Protein AF-A0A1I3TEH0-F1 (afdb_monomer_lite)

Structure (mmCIF, N/CA/C/O backbone):
data_AF-A0A1I3TEH0-F1
#
_entry.id   AF-A0A1I3TEH0-F1
#
loop_
_atom_site.group_PDB
_atom_site.id
_atom_site.type_symbol
_atom_site.label_atom_id
_atom_site.label_alt_id
_atom_site.label_comp_id
_atom_site.label_asym_id
_atom_site.label_entity_id
_atom_site.label_seq_id
_atom_site.pdbx_PDB_ins_code
_atom_site.Cartn_x
_atom_site.Cartn_y
_atom_site.Cartn_z
_atom_site.occupancy
_atom_site.B_iso_or_equiv
_atom_site.auth_seq_id
_atom_site.auth_comp_id
_atom_site.auth_asym_id
_atom_site.auth_atom_id
_atom_site.pdbx_PDB_model_num
ATOM 1 N N . MET A 1 1 ? -21.142 -1.331 19.825 1.00 76.50 1 MET A N 1
ATOM 2 C CA . MET A 1 1 ? -21.022 -0.762 18.460 1.00 76.50 1 MET A CA 1
ATOM 3 C C . MET A 1 1 ? -19.577 -0.412 18.089 1.00 76.50 1 MET A C 1
ATOM 5 O O . MET A 1 1 ? -19.101 -0.869 17.059 1.00 76.50 1 MET A O 1
ATOM 9 N N . MET A 1 2 ? -18.837 0.306 18.943 1.00 85.62 2 MET A N 1
ATOM 10 C CA . MET A 1 2 ? -17.462 0.753 18.649 1.00 85.62 2 MET A CA 1
ATOM 11 C C . MET A 1 2 ? -16.431 -0.382 18.457 1.00 85.62 2 MET A C 1
ATOM 13 O O . MET A 1 2 ? -15.527 -0.249 17.635 1.00 85.62 2 MET A O 1
ATOM 17 N N . ARG A 1 3 ? -16.598 -1.542 19.117 1.00 86.81 3 ARG A N 1
ATOM 18 C CA . ARG A 1 3 ? -15.742 -2.730 18.887 1.00 86.81 3 ARG A CA 1
ATOM 19 C C . ARG A 1 3 ? -15.887 -3.314 17.478 1.00 86.81 3 ARG A C 1
ATOM 21 O O . ARG A 1 3 ? -14.888 -3.690 16.875 1.00 86.81 3 ARG A O 1
ATOM 28 N N . VAL A 1 4 ? -17.114 -3.355 16.951 1.00 91.50 4 VAL A N 1
ATOM 29 C CA . VAL A 1 4 ? -17.398 -3.842 15.590 1.00 91.50 4 VAL A CA 1
ATOM 30 C C . VAL A 1 4 ? -16.776 -2.899 14.565 1.00 91.50 4 VAL A C 1
ATOM 32 O O . VAL A 1 4 ? -16.064 -3.357 13.681 1.00 91.50 4 VAL A O 1
ATOM 35 N N . LEU A 1 5 ? -16.952 -1.585 14.744 1.00 91.38 5 LEU A N 1
ATOM 36 C CA . LEU A 1 5 ? -16.335 -0.574 13.883 1.00 91.38 5 LEU A CA 1
ATOM 37 C C . LEU A 1 5 ? -14.804 -0.702 13.849 1.00 91.38 5 LEU A C 1
ATOM 39 O O . LEU A 1 5 ? -14.214 -0.697 12.775 1.00 91.38 5 LEU A O 1
ATOM 43 N N . SER A 1 6 ? -14.160 -0.867 15.007 1.00 91.88 6 SER A N 1
ATOM 44 C CA . SER A 1 6 ? -12.708 -1.070 15.085 1.00 91.88 6 SER A CA 1
ATOM 45 C C . SER A 1 6 ? -12.252 -2.319 14.319 1.00 91.88 6 SER A C 1
ATOM 47 O O . SER A 1 6 ? -11.301 -2.247 13.543 1.00 91.88 6 SER A O 1
ATOM 49 N N . ASN A 1 7 ? -12.962 -3.443 14.466 1.00 94.06 7 ASN A N 1
ATOM 50 C CA . ASN A 1 7 ? -12.653 -4.669 13.725 1.00 94.06 7 ASN A CA 1
ATOM 51 C C . ASN A 1 7 ? -12.812 -4.480 12.211 1.00 94.06 7 ASN A C 1
ATOM 53 O O . ASN A 1 7 ? -11.966 -4.950 11.456 1.00 94.06 7 ASN A O 1
ATOM 57 N N . VAL A 1 8 ? -13.856 -3.767 11.773 1.00 95.19 8 VAL A N 1
ATOM 58 C CA . VAL A 1 8 ? -14.067 -3.438 10.356 1.00 95.19 8 VAL A CA 1
ATOM 59 C C . VAL A 1 8 ? -12.918 -2.582 9.821 1.00 95.19 8 VAL A C 1
ATOM 61 O O . VAL A 1 8 ? -12.390 -2.883 8.757 1.00 95.19 8 VAL A O 1
ATOM 64 N N . LEU A 1 9 ? -12.468 -1.569 10.567 1.00 94.38 9 LEU A N 1
ATOM 65 C CA . LEU A 1 9 ? -11.341 -0.720 10.161 1.00 94.38 9 LEU A CA 1
ATOM 66 C C . LEU A 1 9 ? -10.035 -1.514 10.026 1.00 94.38 9 LEU A C 1
ATOM 68 O O . LEU A 1 9 ? -9.302 -1.324 9.058 1.00 94.38 9 LEU A O 1
ATOM 72 N N . PHE A 1 10 ? -9.765 -2.445 10.943 1.00 95.56 10 PHE A N 1
ATOM 73 C CA . PHE A 1 10 ? -8.602 -3.329 10.833 1.00 95.56 10 PHE A CA 1
ATOM 74 C C . PHE A 1 10 ? -8.715 -4.311 9.662 1.00 95.56 10 PHE A C 1
ATOM 76 O O . PHE A 1 10 ? -7.731 -4.523 8.955 1.00 95.56 10 PHE A O 1
ATOM 83 N N . ALA A 1 11 ? -9.902 -4.869 9.417 1.00 96.75 11 ALA A N 1
ATOM 84 C CA . ALA A 1 11 ? -10.141 -5.735 8.267 1.00 96.75 11 ALA A CA 1
ATOM 85 C C . ALA A 1 11 ? -9.943 -4.982 6.941 1.00 96.75 11 ALA A C 1
ATOM 87 O O . ALA A 1 11 ? -9.294 -5.498 6.035 1.00 96.75 11 ALA A O 1
ATOM 88 N N . LEU A 1 12 ? -10.425 -3.738 6.849 1.00 96.19 12 LEU A N 1
ATOM 89 C CA . LEU A 1 12 ? -10.207 -2.872 5.689 1.00 96.19 12 LEU A CA 1
ATOM 90 C C . LEU A 1 12 ? -8.725 -2.531 5.500 1.00 96.19 12 LEU A C 1
ATOM 92 O O . LEU A 1 12 ? -8.242 -2.550 4.370 1.00 96.19 12 LEU A O 1
ATOM 96 N N . ALA A 1 13 ? -7.986 -2.266 6.582 1.00 95.94 13 ALA A N 1
ATOM 97 C CA . ALA A 1 13 ? -6.545 -2.020 6.513 1.00 95.94 13 ALA A CA 1
ATOM 98 C C . ALA A 1 13 ? -5.794 -3.244 5.962 1.00 95.94 13 ALA A C 1
ATOM 100 O O . ALA A 1 13 ? -4.966 -3.110 5.062 1.00 95.94 13 ALA A O 1
ATOM 101 N N . ALA A 1 14 ? -6.128 -4.441 6.455 1.00 96.38 14 ALA A N 1
ATOM 102 C CA . ALA A 1 14 ? -5.544 -5.690 5.978 1.00 96.38 14 ALA A CA 1
ATOM 103 C C . ALA A 1 14 ? -5.885 -5.954 4.504 1.00 96.38 14 ALA A C 1
ATOM 105 O O . ALA A 1 14 ? -4.987 -6.239 3.714 1.00 96.38 14 ALA A O 1
ATOM 106 N N . LEU A 1 15 ? -7.155 -5.794 4.116 1.00 96.94 15 LEU A N 1
ATOM 107 C CA . LEU A 1 15 ? -7.597 -5.960 2.730 1.00 96.94 15 LEU A CA 1
ATOM 108 C C . LEU A 1 15 ? -6.868 -4.991 1.793 1.00 96.94 15 LEU A C 1
ATOM 110 O O . LEU A 1 15 ? -6.370 -5.406 0.752 1.00 96.94 15 LEU A O 1
ATOM 114 N N . THR A 1 16 ? -6.741 -3.724 2.193 1.00 95.75 16 THR A N 1
ATOM 115 C CA . THR A 1 16 ? -6.019 -2.702 1.421 1.00 95.75 16 THR A CA 1
ATOM 116 C C . THR A 1 16 ? -4.553 -3.089 1.231 1.00 95.75 16 THR A C 1
ATOM 118 O O . THR A 1 16 ? -4.039 -2.998 0.120 1.00 95.75 16 THR A O 1
ATOM 121 N N . GLY A 1 17 ? -3.891 -3.581 2.285 1.00 94.56 17 GLY A N 1
ATOM 122 C CA . GLY A 1 17 ? -2.511 -4.066 2.205 1.00 94.56 17 GLY A CA 1
ATOM 123 C C . GLY A 1 17 ? -2.346 -5.255 1.262 1.00 94.56 17 GLY A C 1
ATOM 124 O O . GLY A 1 17 ? -1.456 -5.246 0.415 1.00 94.56 17 GLY A O 1
ATOM 125 N N . VAL A 1 18 ? -3.234 -6.248 1.352 1.00 96.69 18 VAL A N 1
ATOM 126 C CA . VAL A 1 18 ? -3.220 -7.409 0.450 1.00 96.69 18 VAL A CA 1
ATOM 127 C C . VAL A 1 18 ? -3.444 -6.974 -0.997 1.00 96.69 18 VAL A C 1
ATOM 129 O O . VAL A 1 18 ? -2.675 -7.361 -1.874 1.00 96.69 18 VAL A O 1
ATOM 132 N N . CYS A 1 19 ? -4.445 -6.130 -1.258 1.00 95.25 19 CYS A N 1
ATOM 133 C CA . CYS A 1 19 ? -4.712 -5.612 -2.597 1.00 95.25 19 CYS A CA 1
ATOM 134 C C . CYS A 1 19 ? -3.521 -4.826 -3.154 1.00 95.25 19 CYS A C 1
ATOM 136 O O . CYS A 1 19 ? -3.154 -5.043 -4.303 1.00 95.25 19 CYS A O 1
ATOM 138 N N . ALA A 1 20 ? -2.884 -3.968 -2.354 1.00 93.38 20 ALA A N 1
ATOM 139 C CA . ALA A 1 20 ? -1.715 -3.207 -2.789 1.00 93.38 20 ALA A CA 1
ATOM 140 C C . ALA A 1 20 ? -0.548 -4.125 -3.185 1.00 93.38 20 ALA A C 1
ATOM 142 O O . ALA A 1 20 ? 0.045 -3.934 -4.244 1.00 93.38 20 ALA A O 1
ATOM 143 N N . ILE A 1 21 ? -0.267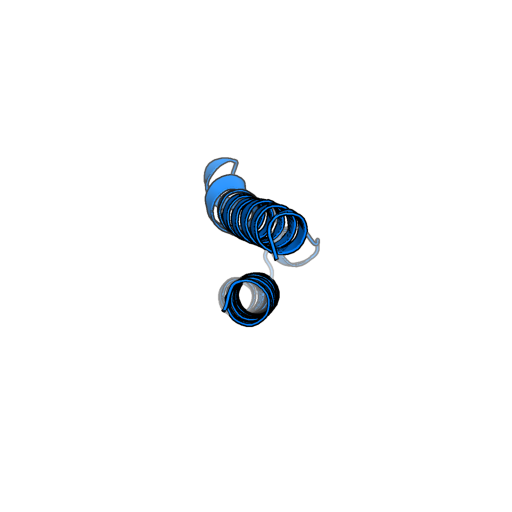 -5.164 -2.389 1.00 91.19 21 ILE A N 1
ATOM 144 C CA . ILE A 1 21 ? 0.781 -6.152 -2.692 1.00 91.19 21 ILE A CA 1
ATOM 145 C C . ILE A 1 21 ? 0.460 -6.918 -3.978 1.00 91.19 21 ILE A C 1
ATOM 147 O O . ILE A 1 21 ? 1.338 -7.089 -4.822 1.00 91.19 21 ILE A O 1
ATOM 151 N N . LEU A 1 22 ? -0.786 -7.369 -4.149 1.00 93.06 22 LEU A N 1
ATOM 152 C CA . LEU A 1 22 ? -1.202 -8.113 -5.340 1.00 93.06 22 LEU A CA 1
ATOM 153 C C . LEU A 1 22 ? -1.161 -7.248 -6.601 1.00 93.06 22 LEU A C 1
ATOM 155 O O . LEU A 1 22 ? -0.671 -7.704 -7.629 1.00 93.06 22 LEU A O 1
ATOM 159 N N . VAL A 1 23 ? -1.637 -6.003 -6.522 1.00 90.69 23 VAL A N 1
ATOM 160 C CA . VAL A 1 23 ? -1.594 -5.050 -7.639 1.00 90.69 23 VAL A CA 1
ATOM 161 C C . VAL A 1 23 ? -0.152 -4.726 -8.002 1.00 90.69 23 VAL A C 1
ATOM 163 O O . VAL A 1 23 ? 0.199 -4.796 -9.175 1.00 90.69 23 VAL A O 1
ATOM 166 N N . TYR A 1 24 ? 0.698 -4.442 -7.013 1.00 85.75 24 TYR A N 1
ATOM 167 C CA . TYR A 1 24 ? 2.125 -4.241 -7.239 1.00 85.75 24 TYR A CA 1
ATOM 168 C C . TYR A 1 24 ? 2.735 -5.465 -7.931 1.00 85.75 24 TYR A C 1
ATOM 170 O O . TYR A 1 24 ? 3.316 -5.332 -9.001 1.00 85.75 24 TYR A O 1
ATOM 178 N N . GLY A 1 25 ? 2.503 -6.664 -7.386 1.00 85.50 25 GLY A N 1
ATOM 179 C CA . GLY A 1 25 ? 2.932 -7.943 -7.953 1.00 85.50 25 GLY A CA 1
ATOM 180 C C . GLY A 1 25 ? 2.508 -8.142 -9.414 1.00 85.50 25 GLY A C 1
ATOM 181 O O . GLY A 1 25 ? 3.308 -8.518 -10.271 1.00 85.50 25 GLY A O 1
ATOM 182 N N . TYR A 1 26 ? 1.244 -7.856 -9.710 1.00 87.44 26 TYR A N 1
ATOM 183 C CA . TYR A 1 26 ? 0.686 -7.955 -11.053 1.00 87.44 26 TYR A CA 1
ATOM 184 C C . TYR A 1 26 ? 1.334 -6.961 -12.020 1.00 87.44 26 TYR A C 1
ATOM 186 O O . TYR A 1 26 ? 1.695 -7.342 -13.132 1.00 87.44 26 TYR A O 1
ATOM 194 N N . LEU A 1 27 ? 1.536 -5.711 -11.595 1.00 84.44 27 LEU A N 1
ATOM 195 C CA . LEU A 1 27 ? 2.188 -4.694 -12.416 1.00 84.44 27 LEU A CA 1
ATOM 196 C C . LEU A 1 27 ? 3.648 -5.054 -12.721 1.00 84.44 27 LEU A C 1
ATOM 198 O O . LEU A 1 27 ? 4.066 -4.822 -13.855 1.00 84.44 27 LEU A O 1
ATOM 202 N N . VAL A 1 28 ? 4.384 -5.694 -11.790 1.00 79.19 28 VAL A N 1
ATOM 203 C CA . VAL A 1 28 ? 5.726 -6.243 -12.106 1.00 79.19 28 VAL A CA 1
ATOM 204 C C . VAL A 1 28 ? 5.622 -7.201 -13.275 1.00 79.19 28 VAL A C 1
ATOM 206 O O . VAL A 1 28 ? 6.353 -7.087 -14.255 1.00 79.19 28 VAL A O 1
ATOM 209 N N . GLN A 1 29 ? 4.738 -8.194 -13.136 1.00 81.12 29 GLN A N 1
ATOM 210 C CA . GLN A 1 29 ? 4.694 -9.310 -14.065 1.00 81.12 29 GLN A CA 1
ATOM 211 C C . GLN A 1 29 ? 4.232 -8.843 -15.433 1.00 81.12 29 GLN A C 1
ATOM 213 O O . GLN A 1 29 ? 4.774 -9.281 -16.442 1.00 81.12 29 GLN A O 1
ATOM 218 N N . LEU A 1 30 ? 3.285 -7.907 -15.460 1.00 82.75 30 LEU A N 1
ATOM 219 C CA . LEU A 1 30 ? 2.830 -7.280 -16.683 1.00 82.75 30 LEU A CA 1
ATOM 220 C C . LEU A 1 30 ? 3.980 -6.526 -17.366 1.00 82.75 30 LEU A C 1
ATOM 222 O O . LEU A 1 30 ? 4.282 -6.807 -18.523 1.00 82.75 30 LEU A O 1
ATOM 226 N N . ALA A 1 31 ? 4.665 -5.626 -16.654 1.00 76.44 31 ALA A N 1
ATOM 227 C C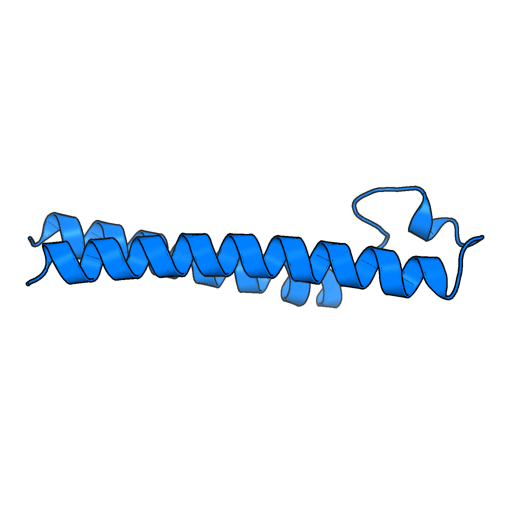A . ALA A 1 31 ? 5.763 -4.835 -17.212 1.00 76.44 31 ALA A CA 1
ATOM 228 C C . ALA A 1 31 ? 6.917 -5.715 -17.724 1.00 76.44 31 ALA A C 1
ATOM 230 O O . ALA A 1 31 ? 7.404 -5.522 -18.839 1.00 76.44 31 ALA A O 1
ATOM 231 N N . CYS A 1 32 ? 7.310 -6.728 -16.952 1.00 75.81 32 CYS A N 1
ATOM 232 C CA . CYS A 1 32 ? 8.396 -7.632 -17.321 1.00 75.81 32 CYS A CA 1
ATOM 233 C C . CYS A 1 32 ? 8.006 -8.669 -18.373 1.00 75.81 32 CYS A C 1
ATOM 235 O O . CYS A 1 32 ? 8.867 -9.124 -19.121 1.00 75.81 32 CYS A O 1
ATOM 237 N N . GLY A 1 33 ? 6.719 -8.994 -18.498 1.00 77.31 33 GLY A N 1
ATOM 238 C CA . GLY A 1 33 ? 6.202 -9.764 -19.625 1.00 77.31 33 GLY A CA 1
ATOM 239 C C . GLY A 1 33 ? 6.322 -9.006 -20.950 1.00 77.31 33 GLY A C 1
ATOM 240 O O . GLY A 1 33 ? 6.645 -9.613 -21.969 1.00 77.31 33 GLY A O 1
ATOM 241 N N . TYR A 1 34 ? 6.124 -7.682 -20.941 1.00 75.06 34 TYR A N 1
ATOM 242 C CA . TYR A 1 34 ? 6.291 -6.843 -22.134 1.00 75.06 34 TYR A CA 1
ATOM 243 C C . TYR A 1 34 ? 7.761 -6.568 -22.493 1.00 75.06 34 TYR A C 1
ATOM 245 O O . TYR A 1 34 ? 8.071 -6.415 -23.673 1.00 75.06 34 TYR A O 1
ATOM 253 N N . ALA A 1 35 ? 8.669 -6.514 -21.512 1.00 70.62 35 ALA A N 1
ATOM 254 C CA . ALA A 1 35 ? 10.088 -6.216 -21.731 1.00 70.62 35 ALA A CA 1
ATOM 255 C C . ALA A 1 35 ? 11.023 -7.155 -20.932 1.00 70.62 35 ALA A C 1
ATOM 257 O O . ALA A 1 35 ? 11.720 -6.710 -20.018 1.00 70.62 35 ALA A O 1
ATOM 258 N N . PRO A 1 36 ? 11.100 -8.451 -21.288 1.00 66.75 36 PRO A N 1
ATOM 259 C CA . PRO A 1 36 ? 11.780 -9.474 -20.482 1.00 66.75 36 PRO A CA 1
ATOM 260 C C . PRO A 1 36 ? 13.306 -9.307 -20.374 1.00 66.75 36 PRO A C 1
ATOM 262 O O . PRO A 1 36 ? 13.922 -9.893 -19.490 1.00 66.75 36 PRO A O 1
ATOM 265 N N . GLY A 1 37 ? 13.928 -8.517 -21.257 1.00 64.38 37 GLY A N 1
ATOM 266 C CA . GLY A 1 37 ? 15.366 -8.219 -21.234 1.00 64.38 37 GLY A CA 1
ATOM 267 C C . GLY A 1 37 ? 15.739 -6.903 -20.542 1.00 64.38 37 GLY A C 1
ATOM 268 O O . GLY A 1 37 ? 16.914 -6.543 -20.530 1.00 64.38 37 GLY A O 1
ATOM 269 N N . ALA A 1 38 ? 14.767 -6.154 -20.012 1.00 65.56 38 ALA A N 1
ATOM 270 C CA . ALA A 1 38 ? 15.045 -4.886 -19.349 1.00 65.56 38 ALA A CA 1
ATOM 271 C C . ALA A 1 38 ? 15.736 -5.127 -17.998 1.00 65.56 38 ALA A C 1
ATOM 273 O O . ALA A 1 38 ? 15.264 -5.904 -17.169 1.00 65.56 38 ALA A O 1
ATOM 274 N N . THR A 1 39 ? 16.844 -4.429 -17.740 1.00 65.19 39 THR A N 1
ATOM 275 C CA . THR A 1 39 ? 17.583 -4.516 -16.466 1.00 65.19 39 THR A CA 1
ATOM 276 C C . THR A 1 39 ? 16.715 -4.146 -15.260 1.00 65.19 39 THR A C 1
ATOM 278 O O . THR A 1 39 ? 16.905 -4.696 -14.175 1.00 65.19 39 THR A O 1
ATOM 281 N N . SER A 1 40 ? 15.700 -3.302 -15.464 1.00 61.56 40 SER A N 1
ATOM 282 C CA . SER A 1 40 ? 14.677 -2.939 -14.477 1.00 61.56 40 SER A CA 1
ATOM 283 C C . SER A 1 40 ? 13.822 -4.117 -13.989 1.00 61.56 40 SER A C 1
ATOM 285 O O . SER A 1 40 ? 13.230 -4.017 -12.920 1.00 61.56 40 SER A O 1
ATOM 287 N N . CYS A 1 41 ? 13.797 -5.246 -14.704 1.00 66.12 41 CYS A N 1
ATOM 288 C CA . CYS A 1 41 ? 13.079 -6.464 -14.312 1.00 66.12 41 CYS A CA 1
ATOM 289 C C . CYS A 1 41 ? 13.884 -7.424 -13.428 1.00 66.12 41 CYS A C 1
ATOM 291 O O . CYS A 1 41 ? 13.346 -8.422 -12.952 1.00 66.12 41 CYS A O 1
ATOM 293 N N . SER A 1 42 ? 15.170 -7.140 -13.201 1.00 60.72 42 SER A N 1
ATOM 294 C CA . SER A 1 42 ? 16.080 -8.020 -12.453 1.00 60.72 42 SER A CA 1
ATOM 295 C C . SER A 1 42 ? 16.272 -7.634 -10.979 1.00 60.72 42 SER A C 1
ATOM 297 O O . SER A 1 42 ? 16.890 -8.387 -10.229 1.00 60.72 42 SER A O 1
ATOM 299 N N . GLY A 1 43 ? 15.724 -6.495 -10.538 1.00 59.16 43 GLY A N 1
ATOM 300 C CA . GLY A 1 43 ? 15.853 -5.994 -9.168 1.00 59.16 43 GLY A CA 1
ATOM 301 C C . GLY A 1 43 ? 14.506 -5.602 -8.573 1.00 59.16 43 GLY A C 1
ATOM 302 O O . GLY A 1 43 ? 13.730 -4.893 -9.205 1.00 59.16 43 GLY A O 1
ATOM 303 N N . ALA A 1 44 ? 14.229 -6.060 -7.350 1.00 55.38 44 ALA A N 1
ATOM 304 C CA . ALA A 1 44 ? 13.118 -5.574 -6.538 1.00 55.38 44 ALA A CA 1
ATOM 305 C C . ALA A 1 44 ? 13.657 -4.634 -5.438 1.00 55.38 44 ALA A C 1
ATOM 307 O O . ALA A 1 44 ? 14.587 -5.029 -4.731 1.00 55.38 44 ALA A O 1
ATOM 308 N N . PRO A 1 45 ? 13.067 -3.443 -5.226 1.00 59.78 45 PRO A N 1
ATOM 309 C CA . PRO A 1 45 ? 12.052 -2.809 -6.071 1.00 59.78 45 PRO A CA 1
ATOM 310 C C . PRO A 1 45 ? 12.639 -2.421 -7.439 1.00 59.78 45 PRO A C 1
ATOM 312 O O . PRO A 1 45 ? 13.804 -2.029 -7.511 1.00 59.78 45 PRO A O 1
ATOM 315 N N . TRP A 1 46 ? 11.846 -2.547 -8.510 1.00 68.69 46 TRP A N 1
ATOM 316 C CA . TRP A 1 46 ? 12.275 -2.092 -9.836 1.00 68.69 46 TRP A CA 1
ATOM 317 C C . TRP A 1 46 ? 12.479 -0.580 -9.821 1.00 68.69 46 TRP A C 1
ATOM 319 O O . TRP A 1 46 ? 12.067 0.103 -8.876 1.00 68.69 46 TRP A O 1
ATOM 329 N N . ASP A 1 47 ? 13.131 -0.051 -10.851 1.00 71.31 47 ASP A N 1
ATOM 330 C CA . ASP A 1 47 ? 13.464 1.369 -10.913 1.00 71.31 47 ASP A CA 1
ATOM 331 C C . ASP A 1 47 ? 12.196 2.220 -11.115 1.00 71.31 47 ASP A C 1
ATOM 333 O O . ASP A 1 47 ? 11.773 2.527 -12.226 1.00 71.31 47 ASP A O 1
ATOM 337 N N . LEU A 1 48 ? 11.517 2.492 -10.001 1.00 75.62 48 LEU A N 1
ATOM 338 C CA . LEU A 1 48 ? 10.305 3.291 -9.895 1.00 75.62 48 LEU A CA 1
ATOM 339 C C . LEU A 1 48 ? 10.683 4.763 -9.830 1.00 75.62 48 LEU A C 1
ATOM 341 O O . LEU A 1 48 ? 11.487 5.155 -8.970 1.00 75.62 48 LEU A O 1
ATOM 345 N N . THR A 1 49 ? 10.016 5.584 -10.640 1.00 85.12 49 THR A N 1
ATOM 346 C CA . THR A 1 49 ? 10.111 7.037 -10.498 1.00 85.12 49 THR A CA 1
ATOM 347 C C . THR A 1 49 ? 9.564 7.478 -9.137 1.00 85.12 49 THR A C 1
ATOM 349 O O . THR A 1 49 ? 8.858 6.738 -8.445 1.00 85.12 49 THR A O 1
ATOM 352 N N . ALA A 1 50 ? 9.893 8.701 -8.718 1.00 85.62 50 ALA A N 1
ATOM 353 C CA . ALA A 1 50 ? 9.382 9.242 -7.460 1.00 85.62 50 ALA A CA 1
ATOM 354 C C . ALA A 1 50 ? 7.840 9.273 -7.416 1.00 85.62 50 ALA A C 1
ATOM 356 O O . ALA A 1 50 ? 7.262 9.001 -6.363 1.00 85.62 50 ALA A O 1
ATOM 357 N N . ASP A 1 51 ? 7.191 9.549 -8.552 1.00 88.75 51 ASP A N 1
ATOM 358 C CA . ASP A 1 51 ? 5.730 9.557 -8.668 1.00 88.75 51 ASP A CA 1
ATOM 359 C C . ASP A 1 51 ? 5.156 8.136 -8.544 1.00 88.75 51 ASP A C 1
ATOM 361 O O . ASP A 1 51 ? 4.263 7.896 -7.730 1.00 88.75 51 ASP A O 1
ATOM 365 N N . ASP A 1 52 ? 5.756 7.151 -9.222 1.00 85.50 52 ASP A N 1
ATOM 366 C CA . ASP A 1 52 ? 5.323 5.752 -9.111 1.00 85.50 52 ASP A CA 1
ATOM 367 C C . ASP A 1 52 ? 5.450 5.230 -7.673 1.00 85.50 52 ASP A C 1
ATOM 369 O O . ASP A 1 52 ? 4.561 4.542 -7.170 1.00 85.50 52 ASP A O 1
ATOM 373 N N . ARG A 1 53 ? 6.536 5.582 -6.966 1.00 87.44 53 ARG A N 1
ATOM 374 C CA . ARG A 1 53 ? 6.719 5.215 -5.549 1.00 87.44 53 ARG A CA 1
ATOM 375 C C . ARG A 1 53 ? 5.635 5.824 -4.669 1.00 87.44 53 ARG A C 1
ATOM 377 O O . ARG A 1 53 ? 5.144 5.154 -3.756 1.00 87.44 53 ARG A O 1
ATOM 384 N N . LEU A 1 54 ? 5.258 7.077 -4.920 1.00 91.56 54 LEU A N 1
ATOM 385 C CA . LEU A 1 54 ? 4.200 7.737 -4.165 1.00 91.56 54 LEU A CA 1
ATOM 386 C C . LEU A 1 54 ? 2.864 7.017 -4.363 1.00 91.56 54 LEU A C 1
ATOM 388 O O . LEU A 1 54 ? 2.193 6.720 -3.378 1.00 91.56 54 LEU A O 1
ATOM 392 N N . TRP A 1 55 ? 2.494 6.692 -5.600 1.00 89.62 55 TRP A N 1
ATOM 393 C CA . TRP A 1 55 ? 1.197 6.081 -5.895 1.00 89.62 55 TRP A CA 1
ATOM 394 C C . TRP A 1 55 ? 1.113 4.599 -5.539 1.00 89.62 55 TRP A C 1
ATOM 396 O O . TRP A 1 55 ? 0.100 4.162 -4.996 1.00 89.62 55 TRP A O 1
ATOM 406 N N . LEU A 1 56 ? 2.164 3.823 -5.807 1.00 87.38 56 LEU A N 1
ATOM 407 C CA . LEU A 1 56 ? 2.152 2.369 -5.615 1.00 87.38 56 LEU A CA 1
ATOM 408 C C . LEU A 1 56 ? 2.490 1.943 -4.186 1.00 87.38 56 LEU A C 1
ATOM 410 O O . LEU A 1 56 ? 2.101 0.854 -3.769 1.00 87.38 56 LEU A O 1
ATOM 414 N N . ILE A 1 57 ? 3.213 2.777 -3.435 1.00 89.56 57 ILE A N 1
ATOM 415 C CA . ILE A 1 57 ? 3.684 2.437 -2.085 1.00 89.56 57 ILE A CA 1
ATOM 416 C C . ILE A 1 57 ? 3.195 3.471 -1.072 1.00 89.56 57 ILE A C 1
ATOM 418 O O . ILE A 1 57 ? 2.562 3.107 -0.080 1.00 89.56 57 ILE A O 1
ATOM 422 N N . GLY A 1 58 ? 3.449 4.757 -1.325 1.00 93.12 58 GLY A N 1
ATOM 423 C CA . GLY A 1 58 ? 3.134 5.844 -0.395 1.00 93.12 58 GLY A CA 1
ATOM 424 C C . GLY A 1 58 ? 1.644 5.946 -0.062 1.00 93.12 58 GLY A C 1
ATOM 425 O O . GLY A 1 58 ? 1.263 5.850 1.103 1.00 93.12 58 GLY A O 1
ATOM 426 N N . MET A 1 59 ? 0.789 6.097 -1.073 1.00 95.12 59 MET A N 1
ATOM 427 C CA . MET A 1 59 ? -0.659 6.246 -0.910 1.00 95.12 59 MET A CA 1
ATOM 428 C C . MET A 1 59 ? -1.306 5.029 -0.226 1.00 95.12 59 MET A C 1
ATOM 430 O O . MET A 1 59 ? -2.027 5.230 0.757 1.00 95.12 59 MET A O 1
ATOM 434 N N . PRO A 1 60 ? -1.018 3.773 -0.630 1.00 94.69 60 PRO A N 1
ATOM 435 C CA . PRO A 1 60 ? -1.479 2.600 0.106 1.00 94.69 60 PRO A CA 1
ATOM 436 C C . PRO A 1 60 ? -1.010 2.582 1.563 1.00 94.69 60 PRO A C 1
ATOM 438 O O . PRO A 1 60 ? -1.815 2.325 2.458 1.00 94.69 60 PRO A O 1
ATOM 441 N N . ALA A 1 61 ? 0.259 2.907 1.831 1.00 94.44 61 ALA A N 1
ATOM 442 C CA . ALA A 1 61 ? 0.787 2.952 3.192 1.00 94.44 61 ALA A CA 1
ATOM 443 C C . ALA A 1 61 ? 0.076 4.009 4.055 1.00 94.44 61 ALA A C 1
ATOM 445 O O . ALA A 1 61 ? -0.280 3.724 5.199 1.00 94.44 61 ALA A O 1
ATOM 446 N N . ILE A 1 62 ? -0.195 5.198 3.505 1.00 97.44 62 ILE A N 1
ATOM 447 C CA . ILE A 1 62 ? -0.943 6.269 4.182 1.00 97.44 62 ILE A CA 1
ATOM 448 C C . ILE A 1 62 ? -2.379 5.823 4.477 1.00 97.44 62 ILE A C 1
ATOM 450 O O . ILE A 1 62 ? -2.875 6.044 5.587 1.00 97.44 62 ILE A O 1
ATOM 454 N N . ALA A 1 63 ? -3.044 5.167 3.522 1.00 96.00 63 ALA A N 1
ATOM 455 C CA . ALA A 1 63 ? -4.402 4.659 3.699 1.00 96.00 63 ALA A CA 1
ATOM 456 C C . ALA A 1 63 ? -4.463 3.603 4.815 1.00 96.00 63 ALA A C 1
ATOM 458 O O . ALA A 1 63 ? -5.283 3.709 5.729 1.00 96.00 63 ALA A O 1
ATOM 459 N N . ILE A 1 64 ? -3.546 2.631 4.796 1.00 97.31 64 ILE A N 1
ATOM 460 C CA . ILE A 1 64 ? -3.427 1.596 5.831 1.00 97.31 64 ILE A CA 1
ATOM 461 C C . ILE A 1 64 ? -3.149 2.238 7.192 1.00 97.31 64 ILE A C 1
ATOM 463 O O . ILE A 1 64 ? -3.867 1.961 8.150 1.00 97.31 64 ILE A O 1
ATOM 467 N N . ALA A 1 65 ? -2.161 3.133 7.287 1.00 97.38 65 ALA A N 1
ATOM 468 C CA . ALA A 1 65 ? -1.819 3.814 8.534 1.00 97.38 65 ALA A CA 1
ATOM 469 C C . ALA A 1 65 ? -3.009 4.601 9.104 1.00 97.38 65 ALA A C 1
ATOM 471 O O . ALA A 1 65 ? -3.277 4.532 10.303 1.00 97.38 65 ALA A O 1
ATOM 472 N N . SER A 1 66 ? -3.767 5.284 8.244 1.00 97.00 66 SER A N 1
ATOM 473 C CA . SER A 1 66 ? -4.971 6.025 8.632 1.00 97.00 66 SER A CA 1
ATOM 474 C C . SER A 1 66 ? -6.064 5.095 9.162 1.00 97.00 66 SER A C 1
ATOM 476 O O . SER A 1 66 ? -6.644 5.363 10.214 1.00 97.00 66 SER A O 1
ATOM 478 N N . LEU A 1 67 ? -6.314 3.965 8.492 1.00 96.50 67 LEU A N 1
ATOM 479 C CA . LEU A 1 67 ? -7.283 2.960 8.942 1.00 96.50 67 LEU A CA 1
ATOM 480 C C . LEU A 1 67 ? -6.868 2.321 10.274 1.00 96.50 67 LEU A C 1
ATOM 482 O O . LEU A 1 67 ? -7.706 2.156 11.161 1.00 96.50 67 LEU A O 1
ATOM 486 N N . LEU A 1 68 ? -5.578 2.022 10.456 1.00 96.25 68 LEU A N 1
ATOM 487 C CA . LEU A 1 68 ? -5.034 1.515 11.719 1.00 96.25 68 LEU A CA 1
ATOM 488 C C . LEU A 1 68 ? -5.162 2.554 12.845 1.00 96.25 68 LEU A C 1
ATOM 490 O O . LEU A 1 68 ? -5.595 2.221 13.951 1.00 96.25 68 LEU A O 1
ATOM 494 N N . ALA A 1 69 ? -4.838 3.820 12.578 1.00 96.00 69 ALA A N 1
ATOM 495 C CA . ALA A 1 69 ? -4.971 4.906 13.545 1.00 96.00 69 ALA A CA 1
ATOM 496 C C . ALA A 1 69 ? -6.437 5.106 13.964 1.00 96.00 69 ALA A C 1
ATOM 498 O O . ALA A 1 69 ? -6.750 5.133 15.154 1.00 96.00 69 ALA A O 1
ATOM 499 N N . LEU A 1 70 ? -7.367 5.153 13.009 1.00 94.00 70 LEU A N 1
ATOM 500 C CA . LEU A 1 70 ? -8.798 5.256 13.303 1.00 94.00 70 LEU A CA 1
ATOM 501 C C . LEU A 1 70 ? -9.318 4.016 14.041 1.00 94.00 70 LEU A C 1
ATOM 503 O O . LEU A 1 70 ? -10.073 4.146 15.004 1.00 94.00 70 LEU A O 1
ATOM 507 N N . GLY A 1 71 ? -8.883 2.818 13.643 1.00 92.88 71 GLY A N 1
ATOM 508 C CA . GLY A 1 71 ? -9.260 1.557 14.279 1.00 92.88 71 GLY A CA 1
ATOM 509 C C . GLY A 1 71 ? -8.800 1.470 15.733 1.00 92.88 71 GLY A C 1
ATOM 510 O O . GLY A 1 71 ? -9.571 1.050 16.603 1.00 92.88 71 GLY A O 1
ATOM 511 N N . THR A 1 72 ? -7.576 1.920 16.022 1.00 93.00 72 THR A N 1
ATOM 512 C CA . THR A 1 72 ? -7.032 1.981 17.388 1.00 93.00 72 THR A CA 1
ATOM 513 C C . THR A 1 72 ? -7.728 3.047 18.232 1.00 93.00 72 THR A C 1
ATOM 515 O O . THR A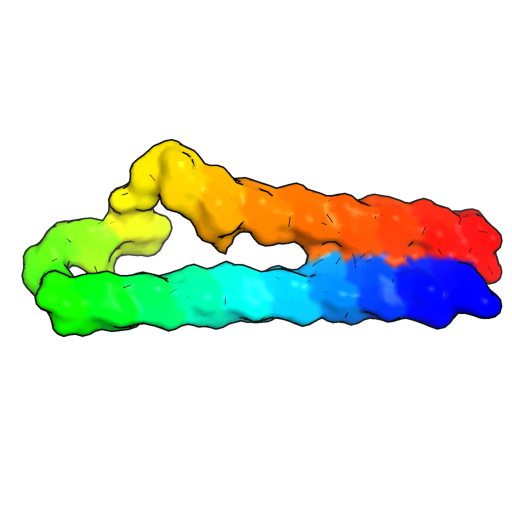 1 72 ? -8.100 2.764 19.372 1.00 93.00 72 THR A O 1
ATOM 518 N N . LEU A 1 73 ? -7.990 4.237 17.680 1.00 93.25 73 LEU A N 1
ATOM 519 C CA . LEU A 1 73 ? -8.755 5.291 18.356 1.00 93.25 73 LEU A CA 1
ATOM 520 C C . LEU A 1 73 ? -10.188 4.846 18.675 1.00 93.25 73 LEU A C 1
ATOM 522 O O . LEU A 1 73 ? -10.663 5.071 19.787 1.00 93.25 73 LEU A O 1
ATOM 526 N N . ALA A 1 74 ? -10.862 4.176 17.737 1.00 89.69 74 ALA A N 1
ATOM 527 C CA . ALA A 1 74 ? -12.198 3.629 17.946 1.00 89.69 74 ALA A CA 1
ATOM 528 C C . ALA A 1 74 ? -12.208 2.560 19.04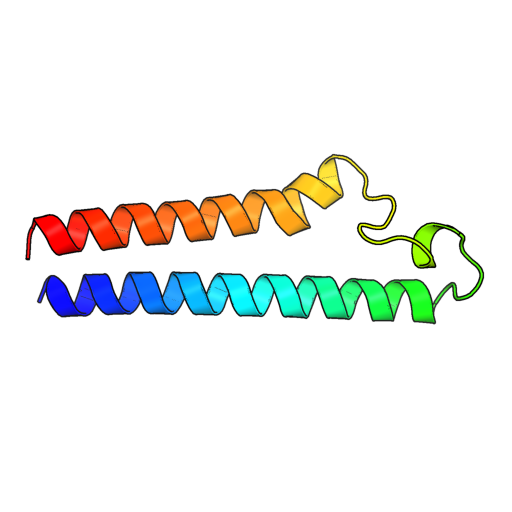7 1.00 89.69 74 ALA A C 1
ATOM 530 O O . ALA A 1 74 ? -13.136 2.526 19.851 1.00 89.69 74 ALA A O 1
ATOM 531 N N . ARG A 1 75 ? -11.161 1.725 19.132 1.00 89.62 75 ARG A N 1
ATOM 532 C CA . ARG A 1 75 ? -11.033 0.702 20.181 1.00 89.62 75 ARG A CA 1
ATOM 533 C C . ARG A 1 75 ? -10.803 1.294 21.567 1.00 89.62 75 ARG A C 1
ATOM 535 O O . ARG A 1 75 ? -11.337 0.761 22.527 1.00 89.62 75 ARG A O 1
ATOM 542 N N . ARG A 1 76 ? -10.055 2.397 21.675 1.00 87.75 76 ARG A N 1
ATOM 543 C CA . ARG A 1 76 ? -9.849 3.105 22.954 1.00 87.75 76 ARG A CA 1
ATOM 544 C C . ARG A 1 76 ? -11.139 3.697 23.527 1.00 87.75 76 ARG A C 1
ATOM 546 O O . ARG A 1 76 ? -11.199 3.944 24.723 1.00 87.75 76 ARG A O 1
ATOM 553 N N . LYS A 1 77 ? -12.141 3.949 22.681 1.00 75.75 77 LYS A N 1
ATOM 554 C CA . LYS A 1 77 ? -13.439 4.520 23.071 1.00 75.75 77 LYS A CA 1
ATOM 555 C C . LYS A 1 77 ? -14.532 3.461 23.305 1.00 75.75 77 LYS A C 1
ATOM 557 O O . LYS A 1 77 ? -15.647 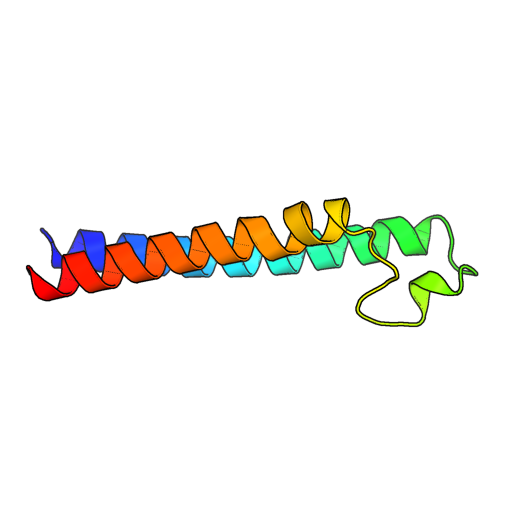3.846 23.637 1.00 75.75 77 LYS A O 1
ATOM 562 N N . ALA A 1 78 ? -14.240 2.175 23.083 1.00 65.94 78 ALA A N 1
ATOM 563 C CA . ALA A 1 78 ? -15.194 1.057 23.039 1.00 65.94 78 ALA A CA 1
ATOM 564 C C . ALA A 1 78 ? -15.205 0.193 24.305 1.00 65.94 78 ALA A C 1
ATOM 566 O O . ALA A 1 78 ? -16.194 -0.564 24.460 1.00 65.94 78 ALA A O 1
#

Secondary structure (DSSP, 8-state):
-HHHHHHHHHHHHHHHHHHHHHHHHHHHHHHHHH-TT-GGGSSSSP---HHHHIIIIIHHHHHHHHHHHHHHHHHHT-

pLDDT: mean 85.4, std 11.64, range [55.38, 97.44]

Radius of gyration: 16.69 Å; chains: 1; bounding box: 39×19×45 Å

Sequence (78 aa):
MMRVLSN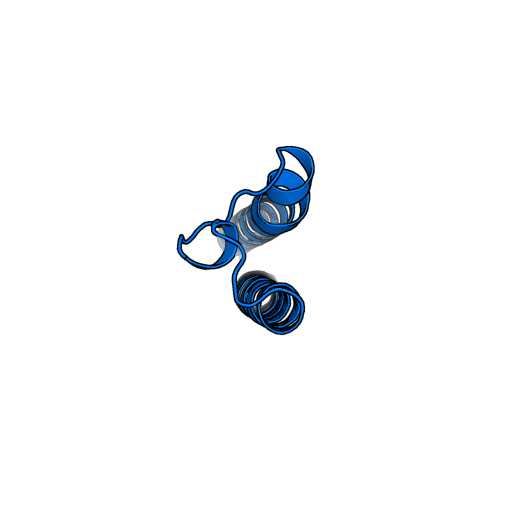VLFALAALTGVCAILVYGYLVQLACGYAPGATSCSGAPWDLTADDRLWLIGMPAIAIASLLALGTLARRKA

Foldseek 3Di:
DLLVLLVVLLVVLVVLVVVLVVVQVVVLCVVCVVPVPDPQNVDPVGPDDPVRCCVSPVVSVVSSVVSNVVSVVSVVVD